Protein AF-A0A7W6C2Q1-F1 (afdb_monomer_lite)

Radius of gyration: 14.19 Å; chains: 1; bounding box: 29×40×33 Å

pLDDT: mean 85.13, std 14.01, range [40.22, 95.25]

Foldseek 3Di:
DDDPPPDPDDPVNQVVLLVPADPLLNVLCVPAPDHDGSVVLVVCVVVVQDSVRSSVVSNVVSVVVVVVVPVD

Secondary structure (DSSP, 8-state):
-------PPPHHHHHHHHHTS-HHHHHHHHH-SS---HHHHHHHHHTT--HHHHHHHHHHHHHHHHHHHT--

Sequence (72 aa):
MTAAMFQPETRDARMSRFDALPPAVRQSINAASFEFHPGMAERLLRRGATEQGCAARIAITDLGLMARKGGA

Organism: NCBI:txid984260

Structure (mmCIF, N/CA/C/O backbone):
data_AF-A0A7W6C2Q1-F1
#
_entry.id   AF-A0A7W6C2Q1-F1
#
loop_
_atom_site.group_PDB
_atom_site.id
_atom_site.type_symbol
_atom_site.label_atom_id
_atom_site.label_alt_id
_atom_site.label_comp_id
_atom_site.label_asym_id
_atom_site.label_entity_id
_atom_site.label_seq_id
_atom_site.pdbx_PDB_ins_code
_atom_site.Cartn_x
_atom_site.Cartn_y
_atom_site.Cartn_z
_atom_site.occupancy
_atom_site.B_iso_or_equiv
_atom_site.auth_seq_id
_atom_site.auth_comp_id
_atom_site.auth_asym_id
_atom_site.auth_atom_id
_atom_site.pdbx_PDB_model_num
ATOM 1 N N . MET A 1 1 ? 12.025 -36.241 4.046 1.00 42.22 1 MET A N 1
ATOM 2 C CA . MET A 1 1 ? 12.163 -34.806 3.725 1.00 42.22 1 MET A CA 1
ATOM 3 C C . MET A 1 1 ? 11.231 -34.501 2.566 1.00 42.22 1 MET A C 1
ATOM 5 O O . MET A 1 1 ? 11.559 -34.806 1.430 1.00 42.22 1 MET A O 1
ATOM 9 N N . THR A 1 2 ? 10.022 -34.026 2.849 1.00 46.38 2 THR A N 1
ATOM 10 C CA . THR A 1 2 ? 9.053 -33.641 1.817 1.00 46.38 2 THR A CA 1
ATOM 11 C C . THR A 1 2 ? 9.522 -32.331 1.200 1.00 46.38 2 THR A C 1
ATOM 13 O O . THR A 1 2 ? 9.486 -31.288 1.847 1.00 46.38 2 THR A O 1
ATOM 16 N N . ALA A 1 3 ? 10.009 -32.391 -0.040 1.00 57.09 3 ALA A N 1
ATOM 17 C CA . ALA A 1 3 ? 10.146 -31.203 -0.865 1.00 57.09 3 ALA A CA 1
ATOM 18 C C . ALA A 1 3 ? 8.758 -30.556 -0.929 1.00 57.09 3 ALA A C 1
ATOM 20 O O . ALA A 1 3 ? 7.811 -31.187 -1.398 1.00 57.09 3 ALA A O 1
ATOM 21 N N . ALA A 1 4 ? 8.612 -29.350 -0.381 1.00 57.75 4 ALA A N 1
ATOM 22 C CA . ALA A 1 4 ? 7.385 -28.588 -0.525 1.00 57.75 4 ALA A CA 1
ATOM 23 C C . ALA A 1 4 ? 7.176 -28.368 -2.029 1.00 57.75 4 ALA A C 1
ATOM 25 O O . ALA A 1 4 ? 7.873 -27.561 -2.643 1.00 57.75 4 ALA A O 1
ATOM 26 N N . MET A 1 5 ? 6.289 -29.164 -2.634 1.00 60.06 5 MET A N 1
ATOM 27 C CA . MET A 1 5 ? 5.887 -28.993 -4.024 1.00 60.06 5 MET A CA 1
ATOM 28 C C . MET A 1 5 ? 5.404 -27.555 -4.168 1.00 60.06 5 MET A C 1
ATOM 30 O O . MET A 1 5 ? 4.533 -27.119 -3.415 1.00 60.06 5 MET A O 1
ATOM 34 N N . PHE A 1 6 ? 6.004 -26.811 -5.094 1.00 65.25 6 PHE A N 1
ATOM 35 C CA . PHE A 1 6 ? 5.555 -25.470 -5.428 1.00 65.25 6 PHE A CA 1
ATOM 36 C C . PHE A 1 6 ? 4.105 -25.569 -5.906 1.00 65.25 6 PHE A C 1
ATOM 38 O O . PHE A 1 6 ? 3.839 -26.024 -7.016 1.00 65.25 6 PHE A O 1
ATOM 45 N N . GLN A 1 7 ? 3.168 -25.207 -5.035 1.00 67.19 7 GLN A N 1
ATOM 46 C CA . GLN A 1 7 ? 1.769 -25.081 -5.402 1.00 67.19 7 GLN A CA 1
ATOM 47 C C . GLN A 1 7 ? 1.533 -23.618 -5.763 1.00 67.19 7 GLN A C 1
ATOM 49 O O . GLN A 1 7 ? 1.639 -22.764 -4.876 1.00 67.19 7 GLN A O 1
ATOM 54 N N . PRO A 1 8 ? 1.280 -23.299 -7.046 1.00 71.88 8 PRO A N 1
ATOM 55 C CA . PRO A 1 8 ? 0.938 -21.940 -7.426 1.00 71.88 8 PRO A CA 1
ATOM 56 C C . PRO A 1 8 ? -0.329 -21.533 -6.676 1.00 71.88 8 PRO A C 1
ATOM 58 O O . PRO A 1 8 ? -1.282 -22.310 -6.581 1.00 71.88 8 PRO A O 1
ATOM 61 N N . GLU A 1 9 ? -0.330 -20.330 -6.102 1.00 82.25 9 GLU A N 1
ATOM 62 C CA . GLU A 1 9 ? -1.530 -19.832 -5.441 1.00 82.25 9 GLU A CA 1
ATOM 63 C C . GLU A 1 9 ? -2.684 -19.740 -6.445 1.00 82.25 9 GLU A C 1
ATOM 65 O O . GLU A 1 9 ? -2.510 -19.321 -7.592 1.00 82.25 9 GLU A O 1
ATOM 70 N N . THR A 1 10 ? -3.879 -20.147 -6.019 1.00 87.50 10 THR A N 1
ATOM 71 C CA . THR A 1 10 ? -5.073 -19.964 -6.840 1.00 87.50 10 THR A CA 1
ATOM 72 C C . THR A 1 10 ? -5.444 -18.485 -6.883 1.00 87.50 10 THR A C 1
ATOM 74 O O . THR A 1 10 ? -5.199 -17.726 -5.939 1.00 87.50 10 THR A O 1
ATOM 77 N N . ARG A 1 11 ? -6.085 -18.066 -7.978 1.00 84.56 11 ARG A N 1
ATOM 78 C CA . ARG A 1 11 ? -6.580 -16.693 -8.135 1.00 84.56 11 ARG A CA 1
ATOM 79 C C . ARG A 1 11 ? -7.496 -16.285 -6.976 1.00 84.56 11 ARG A C 1
ATOM 81 O O . ARG A 1 11 ? -7.347 -15.180 -6.466 1.00 84.56 11 ARG A O 1
ATOM 88 N N . ASP A 1 12 ? -8.384 -17.173 -6.533 1.00 87.94 12 ASP A N 1
ATOM 89 C CA . ASP A 1 12 ? -9.274 -16.926 -5.393 1.00 87.94 12 ASP A CA 1
ATOM 90 C C . ASP A 1 12 ? -8.512 -16.694 -4.088 1.00 87.94 12 ASP A C 1
ATOM 92 O O . ASP A 1 12 ? -8.821 -15.759 -3.351 1.00 87.94 12 ASP A O 1
ATOM 96 N N . ALA A 1 13 ? -7.462 -17.477 -3.820 1.00 88.31 13 ALA A N 1
ATOM 97 C CA . ALA A 1 13 ? -6.627 -17.271 -2.639 1.00 88.31 13 ALA A CA 1
ATOM 98 C C . ALA A 1 13 ? -5.903 -15.917 -2.689 1.00 88.31 13 ALA A C 1
ATOM 100 O O . ALA A 1 13 ? -5.792 -15.229 -1.669 1.00 88.31 13 ALA A O 1
ATOM 101 N N . ARG A 1 14 ? -5.453 -15.500 -3.879 1.00 88.75 14 ARG A N 1
ATOM 102 C CA . ARG A 1 14 ? -4.840 -14.183 -4.083 1.00 88.75 14 ARG A CA 1
ATOM 103 C C . ARG A 1 14 ? -5.836 -13.049 -3.834 1.00 88.75 14 ARG A C 1
ATOM 105 O O . ARG A 1 14 ? -5.495 -12.096 -3.135 1.00 88.75 14 ARG A O 1
ATOM 112 N N . MET A 1 15 ? -7.050 -13.159 -4.372 1.00 91.31 15 MET A N 1
ATOM 113 C CA . MET A 1 15 ? -8.106 -12.153 -4.200 1.00 91.31 15 MET A CA 1
ATOM 114 C C . MET A 1 15 ? -8.557 -12.064 -2.741 1.00 91.31 15 MET A C 1
ATOM 116 O O . MET A 1 15 ? -8.580 -10.973 -2.186 1.00 91.31 15 MET A O 1
ATOM 120 N N . SER A 1 16 ? -8.759 -13.199 -2.068 1.00 92.50 16 SER A N 1
ATOM 121 C CA . SER A 1 16 ? -9.103 -13.228 -0.641 1.00 92.50 16 SER A CA 1
ATOM 122 C C . SER A 1 16 ? -8.045 -12.537 0.231 1.00 92.50 16 SER A C 1
ATOM 124 O O . SER A 1 16 ? -8.382 -11.748 1.114 1.00 92.50 16 SER A O 1
ATOM 126 N N . ARG A 1 17 ? -6.752 -12.761 -0.051 1.00 92.81 17 ARG A N 1
ATOM 127 C CA . ARG A 1 17 ? -5.662 -12.043 0.630 1.00 92.81 17 ARG A CA 1
ATOM 128 C C . ARG A 1 17 ? -5.697 -10.551 0.354 1.00 92.81 17 ARG A C 1
ATOM 130 O O . ARG A 1 17 ? -5.424 -9.778 1.261 1.00 92.81 17 ARG A O 1
ATOM 137 N N . PHE A 1 18 ? -5.977 -10.160 -0.886 1.00 93.00 18 PHE A N 1
ATOM 138 C CA . PHE A 1 18 ? -6.091 -8.757 -1.255 1.00 93.00 18 PHE A CA 1
ATOM 139 C C . PHE A 1 18 ? -7.250 -8.081 -0.520 1.00 93.00 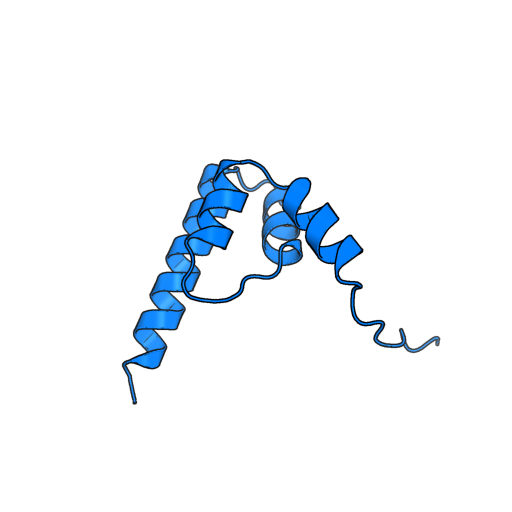18 PHE A C 1
ATOM 141 O O . PHE A 1 18 ? -7.042 -7.027 0.073 1.00 93.00 18 PHE A O 1
ATOM 148 N N . ASP A 1 19 ? -8.425 -8.707 -0.484 1.00 93.50 19 ASP A N 1
ATOM 149 C CA . ASP A 1 19 ? -9.623 -8.181 0.177 1.00 93.50 19 ASP A CA 1
ATOM 150 C C . ASP A 1 19 ? -9.460 -8.047 1.695 1.00 93.50 19 ASP A C 1
ATOM 152 O O . ASP A 1 19 ? -10.028 -7.135 2.297 1.00 93.50 19 ASP A O 1
ATOM 156 N N . ALA A 1 20 ? -8.632 -8.900 2.303 1.00 93.81 20 ALA A N 1
ATOM 157 C CA . ALA A 1 20 ? -8.269 -8.814 3.715 1.00 93.81 20 ALA A CA 1
ATOM 158 C C . ALA A 1 20 ? -7.308 -7.652 4.043 1.00 93.81 20 ALA A C 1
ATOM 160 O O . ALA A 1 20 ? -7.087 -7.359 5.220 1.00 93.81 20 ALA A O 1
ATOM 161 N N . LEU A 1 21 ? -6.709 -6.991 3.043 1.00 93.94 21 LEU A N 1
ATOM 162 C CA . LEU A 1 21 ? -5.804 -5.869 3.285 1.00 93.94 21 LEU A CA 1
ATOM 163 C C . LEU A 1 21 ? -6.572 -4.592 3.670 1.00 93.94 21 LEU A C 1
ATOM 165 O O . LEU A 1 21 ? -7.658 -4.312 3.142 1.00 93.94 21 LEU A O 1
ATOM 169 N N . PRO A 1 22 ? -5.964 -3.734 4.508 1.00 94.69 22 PRO A N 1
ATOM 170 C CA . PRO A 1 22 ? -6.518 -2.430 4.820 1.00 94.69 22 PRO A CA 1
ATOM 171 C C . PRO A 1 22 ? -6.802 -1.590 3.566 1.00 94.69 22 PRO A C 1
ATOM 173 O O . PRO A 1 22 ? -6.050 -1.676 2.586 1.00 94.69 22 PRO A O 1
ATOM 176 N N . PRO A 1 23 ? -7.843 -0.735 3.575 1.00 94.44 23 PRO A N 1
ATOM 177 C CA . PRO A 1 23 ? -8.237 0.053 2.407 1.00 94.44 23 PRO A CA 1
ATOM 178 C C . PRO A 1 23 ? -7.093 0.872 1.793 1.00 94.44 23 PRO A C 1
ATOM 180 O O . PRO A 1 23 ? -6.927 0.860 0.575 1.00 94.44 23 PRO A O 1
ATOM 183 N N . ALA A 1 24 ? -6.267 1.522 2.621 1.00 93.50 24 ALA A N 1
ATOM 184 C CA . ALA A 1 24 ? -5.134 2.324 2.150 1.00 93.50 24 ALA A CA 1
ATOM 185 C C . ALA A 1 24 ? -4.100 1.481 1.382 1.00 93.50 24 ALA A C 1
ATOM 187 O O . ALA A 1 24 ? -3.585 1.897 0.348 1.00 93.50 24 ALA A O 1
ATOM 188 N N . VAL A 1 25 ? -3.839 0.260 1.853 1.00 94.50 25 VAL A N 1
ATOM 189 C CA . VAL A 1 25 ? -2.888 -0.667 1.229 1.00 94.50 25 VAL A CA 1
ATOM 190 C C . VAL A 1 25 ? -3.431 -1.187 -0.101 1.00 94.50 25 VAL A C 1
ATOM 192 O O . VAL A 1 25 ? -2.694 -1.225 -1.086 1.00 94.50 25 VAL A O 1
ATOM 195 N N . ARG A 1 26 ? -4.726 -1.533 -0.159 1.00 95.25 26 ARG A N 1
ATOM 196 C CA . ARG A 1 26 ? -5.393 -1.943 -1.406 1.00 95.25 26 ARG A CA 1
ATOM 197 C C . ARG A 1 26 ? -5.331 -0.850 -2.468 1.00 95.25 26 ARG A C 1
ATOM 199 O O . ARG A 1 26 ? -5.005 -1.138 -3.615 1.00 95.25 26 ARG A O 1
ATOM 206 N N . GLN A 1 27 ? -5.590 0.400 -2.079 1.00 94.38 27 GLN A N 1
ATOM 207 C CA . GLN A 1 27 ? -5.485 1.546 -2.983 1.00 94.38 27 GLN A CA 1
ATOM 208 C C . GLN A 1 27 ? -4.066 1.705 -3.531 1.00 94.38 27 GLN A C 1
ATOM 210 O O . GLN A 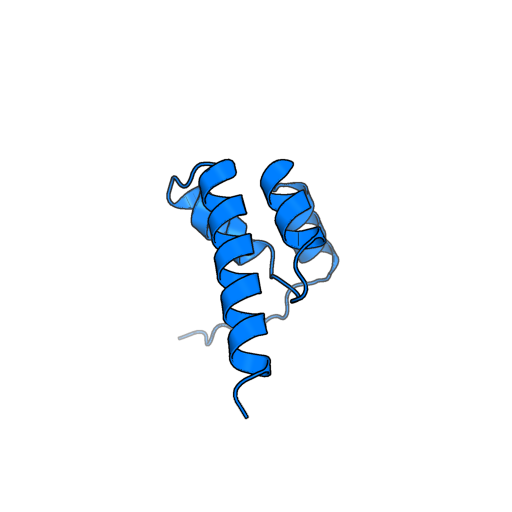1 27 ? -3.908 1.863 -4.737 1.00 94.38 27 GLN A O 1
ATOM 215 N N . SER A 1 28 ? -3.033 1.595 -2.689 1.00 93.69 28 SER A N 1
ATOM 216 C CA . SER A 1 28 ? -1.643 1.682 -3.158 1.00 93.69 28 SER A CA 1
ATOM 217 C C . SER A 1 28 ? -1.253 0.555 -4.109 1.00 93.69 28 SER A C 1
ATOM 219 O O . SER A 1 28 ? -0.528 0.811 -5.062 1.00 93.69 28 SER A O 1
ATOM 221 N N . ILE A 1 29 ? -1.728 -0.673 -3.883 1.00 93.06 29 ILE A N 1
ATOM 222 C CA . ILE A 1 29 ? -1.486 -1.791 -4.809 1.00 93.06 29 ILE A CA 1
ATOM 223 C C . ILE A 1 29 ? -2.191 -1.547 -6.148 1.00 93.06 29 ILE A C 1
ATOM 225 O O . ILE A 1 29 ? -1.585 -1.769 -7.188 1.00 93.06 29 ILE A O 1
ATOM 229 N N . ASN A 1 30 ? -3.438 -1.068 -6.136 1.00 93.38 30 ASN A N 1
ATOM 230 C CA . ASN A 1 30 ? -4.185 -0.780 -7.366 1.00 93.38 30 ASN A CA 1
ATOM 231 C C . 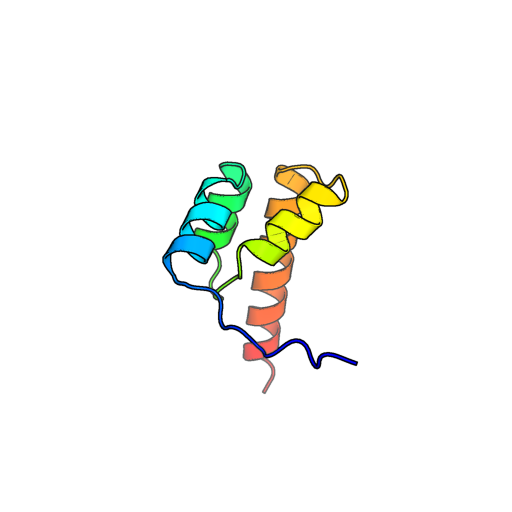ASN A 1 30 ? -3.631 0.422 -8.144 1.00 93.38 30 ASN A C 1
ATOM 233 O O . ASN A 1 30 ? -3.778 0.476 -9.360 1.00 93.38 30 ASN A O 1
ATOM 237 N N . ALA A 1 31 ? -3.038 1.396 -7.450 1.00 91.44 31 ALA A N 1
ATOM 238 C CA . ALA A 1 31 ? -2.438 2.580 -8.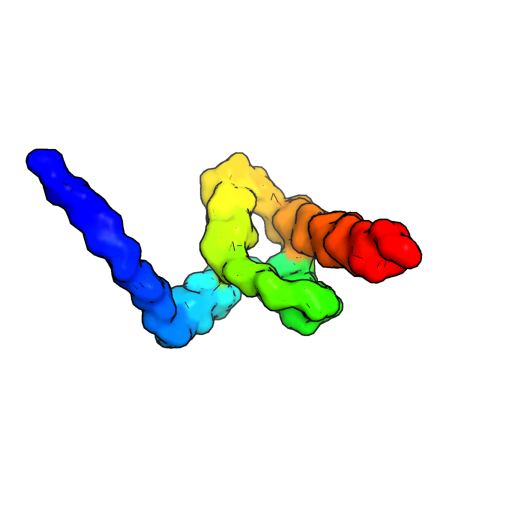062 1.00 91.44 31 ALA A CA 1
ATOM 239 C C . ALA A 1 31 ? -0.999 2.348 -8.550 1.00 91.44 31 ALA A C 1
ATOM 241 O O . ALA A 1 31 ? -0.462 3.182 -9.277 1.00 91.44 31 ALA A O 1
ATOM 242 N N . ALA A 1 32 ? -0.364 1.254 -8.127 1.00 90.81 32 ALA A N 1
ATOM 243 C CA . ALA A 1 32 ? 0.989 0.924 -8.528 1.00 90.81 32 ALA A CA 1
ATOM 244 C C . ALA A 1 32 ? 1.058 0.578 -10.019 1.00 90.81 32 ALA A C 1
ATOM 246 O O . ALA A 1 32 ? 0.171 -0.075 -10.572 1.00 90.81 32 ALA A O 1
ATOM 247 N N . SER A 1 33 ? 2.149 0.979 -10.663 1.00 88.25 33 SER A N 1
ATOM 248 C CA . SER A 1 33 ? 2.400 0.640 -12.066 1.00 88.25 33 SER A CA 1
ATOM 249 C C . SER A 1 33 ? 2.835 -0.814 -12.249 1.00 88.25 33 SER A C 1
ATOM 251 O O . SER A 1 33 ? 2.650 -1.389 -13.323 1.00 88.25 33 SER A O 1
ATOM 253 N N . PHE A 1 34 ? 3.439 -1.409 -11.219 1.00 87.06 34 PHE A N 1
ATOM 254 C CA . PHE A 1 34 ? 3.823 -2.817 -11.199 1.00 87.06 34 PHE A CA 1
ATOM 255 C C . PHE A 1 34 ? 2.805 -3.688 -10.461 1.00 87.06 34 PHE A C 1
ATOM 257 O O . PHE A 1 34 ? 2.162 -3.268 -9.502 1.00 87.06 34 PHE A O 1
ATOM 264 N N . GLU A 1 35 ? 2.715 -4.957 -10.867 1.00 87.69 35 GLU A N 1
ATOM 265 C CA . GLU A 1 35 ? 1.854 -5.924 -10.193 1.00 87.69 35 GLU A CA 1
ATOM 266 C C . GLU A 1 35 ? 2.476 -6.366 -8.857 1.00 87.69 35 GLU A C 1
ATOM 268 O O . GLU A 1 35 ? 3.445 -7.130 -8.812 1.00 87.69 35 GLU A O 1
ATOM 273 N N . PHE A 1 36 ? 1.900 -5.904 -7.746 1.00 89.44 36 PHE A N 1
ATOM 274 C CA . PHE A 1 36 ? 2.294 -6.334 -6.408 1.00 89.44 36 PHE A CA 1
ATOM 275 C C . PHE A 1 36 ? 1.477 -7.541 -5.936 1.00 89.44 36 PHE A C 1
ATOM 277 O O . PHE A 1 36 ? 0.254 -7.614 -6.069 1.00 89.44 36 PHE A O 1
ATOM 284 N N . HIS A 1 37 ? 2.164 -8.501 -5.320 1.00 90.50 37 HIS A N 1
ATOM 285 C CA . HIS A 1 37 ? 1.519 -9.653 -4.705 1.00 90.50 37 HIS A CA 1
ATOM 286 C C . HIS A 1 37 ? 0.986 -9.296 -3.297 1.00 90.50 37 HIS A C 1
ATOM 288 O O . HIS A 1 37 ? 1.777 -8.854 -2.454 1.00 90.50 37 HIS A O 1
ATOM 294 N N . PRO A 1 38 ? -0.299 -9.557 -2.968 1.00 91.12 38 PRO A N 1
ATOM 295 C CA . PRO A 1 38 ? -0.914 -9.179 -1.684 1.00 91.12 38 PRO A CA 1
ATOM 296 C C . PRO A 1 38 ? -0.179 -9.719 -0.449 1.00 91.12 38 PRO A C 1
ATOM 298 O O . PRO A 1 38 ? -0.032 -9.028 0.556 1.00 91.12 38 PRO A O 1
ATOM 301 N N . GLY A 1 39 ? 0.367 -10.935 -0.550 1.00 92.06 39 GLY A N 1
ATOM 302 C CA . GLY A 1 39 ? 1.178 -11.553 0.508 1.00 92.06 39 GLY A CA 1
ATOM 303 C C . GLY A 1 39 ? 2.400 -10.732 0.955 1.00 92.06 39 GLY A C 1
ATOM 304 O O . GLY A 1 39 ? 2.842 -10.868 2.098 1.00 92.06 39 GLY A O 1
ATOM 305 N N . MET A 1 40 ? 2.939 -9.843 0.106 1.00 92.81 40 MET A N 1
ATOM 306 C CA . MET A 1 40 ? 4.015 -8.927 0.506 1.00 92.81 40 MET A CA 1
ATOM 307 C C . MET A 1 40 ? 3.512 -7.908 1.534 1.00 92.81 40 MET A C 1
ATOM 309 O O . MET A 1 40 ? 4.127 -7.749 2.592 1.00 92.81 40 MET A O 1
ATOM 313 N N . ALA A 1 41 ? 2.366 -7.285 1.254 1.00 93.00 41 ALA A N 1
ATOM 314 C CA . ALA A 1 41 ? 1.731 -6.324 2.144 1.00 93.00 41 ALA A CA 1
ATOM 315 C C . ALA A 1 41 ? 1.256 -6.989 3.441 1.00 93.00 41 ALA A C 1
ATOM 317 O O . ALA A 1 41 ? 1.537 -6.503 4.534 1.00 93.00 41 ALA A O 1
ATOM 318 N N . GLU A 1 42 ? 0.651 -8.171 3.335 1.00 93.19 42 GLU A N 1
ATOM 319 C CA . GLU A 1 42 ? 0.252 -8.980 4.489 1.00 93.19 42 GLU A CA 1
ATOM 320 C C . GLU A 1 42 ? 1.451 -9.288 5.404 1.00 93.19 42 GLU A C 1
ATOM 322 O O . GLU A 1 42 ? 1.365 -9.201 6.629 1.00 93.19 42 GLU A O 1
ATOM 327 N N . ARG A 1 43 ? 2.618 -9.607 4.824 1.00 93.06 43 ARG A N 1
ATOM 328 C CA . ARG A 1 43 ? 3.847 -9.835 5.596 1.00 93.06 43 ARG A CA 1
ATOM 329 C C . ARG A 1 43 ? 4.344 -8.570 6.298 1.00 93.06 43 ARG A C 1
ATOM 331 O O . ARG A 1 43 ? 4.876 -8.687 7.399 1.00 93.06 43 ARG A O 1
ATOM 338 N N . LEU A 1 44 ? 4.206 -7.392 5.690 1.00 91.56 44 LEU A N 1
ATOM 339 C CA . LEU A 1 44 ? 4.572 -6.123 6.329 1.00 91.56 44 LEU A CA 1
ATOM 340 C C . LEU A 1 44 ? 3.645 -5.809 7.506 1.00 91.56 44 LEU A C 1
ATOM 342 O O . LEU A 1 44 ? 4.134 -5.498 8.590 1.00 91.56 44 LEU A O 1
ATOM 346 N N . LEU A 1 45 ? 2.336 -5.970 7.318 1.00 92.31 45 LEU A N 1
ATOM 347 C CA . LEU A 1 45 ? 1.334 -5.747 8.363 1.00 92.31 45 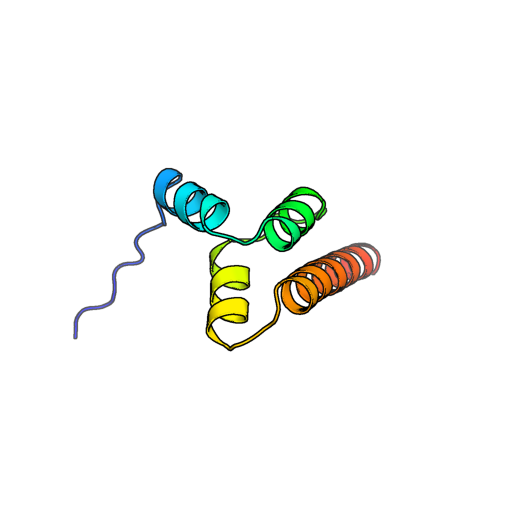LEU A CA 1
ATOM 348 C C . LEU A 1 45 ? 1.521 -6.717 9.536 1.00 92.31 45 LEU A C 1
ATOM 350 O O . LEU A 1 45 ? 1.581 -6.290 10.685 1.00 92.31 45 LEU A O 1
ATOM 354 N N . ARG A 1 46 ? 1.754 -8.009 9.258 1.00 93.50 46 ARG A N 1
ATOM 355 C CA . ARG A 1 46 ? 2.082 -9.009 10.294 1.00 93.50 46 ARG A CA 1
ATOM 356 C C . ARG A 1 46 ? 3.333 -8.673 11.105 1.00 93.50 46 ARG A C 1
ATOM 358 O O . ARG A 1 46 ? 3.463 -9.130 12.233 1.00 93.50 46 ARG A O 1
ATOM 365 N N . ARG A 1 47 ? 4.266 -7.903 10.540 1.00 93.62 47 ARG A N 1
ATOM 366 C CA . ARG A 1 47 ? 5.483 -7.440 11.229 1.00 93.62 47 ARG A CA 1
ATOM 367 C C . ARG A 1 47 ? 5.265 -6.156 12.037 1.00 93.62 47 ARG A C 1
ATOM 369 O O . ARG A 1 47 ? 6.236 -5.606 12.544 1.00 93.62 47 ARG A O 1
ATOM 376 N N . GLY A 1 48 ? 4.025 -5.676 12.145 1.00 92.94 48 GLY A N 1
ATOM 377 C CA . GLY A 1 48 ? 3.675 -4.468 12.890 1.00 92.94 48 GLY A CA 1
ATOM 378 C C . GLY A 1 48 ? 3.799 -3.176 12.084 1.00 92.94 48 GLY A C 1
ATOM 379 O O . GLY A 1 48 ? 3.819 -2.099 12.673 1.00 92.94 48 GLY A O 1
ATOM 380 N N . ALA A 1 49 ? 3.897 -3.242 10.750 1.00 92.69 49 ALA A N 1
ATOM 381 C CA . ALA A 1 49 ? 3.789 -2.031 9.943 1.00 92.69 49 ALA A CA 1
ATOM 382 C C . ALA A 1 49 ? 2.375 -1.447 10.067 1.00 92.69 49 ALA A C 1
ATOM 384 O O . ALA A 1 49 ? 1.388 -2.178 9.992 1.00 92.69 49 ALA A O 1
ATOM 385 N N . THR A 1 50 ? 2.280 -0.126 10.198 1.00 94.94 50 THR A N 1
ATOM 386 C CA . THR A 1 50 ? 0.996 0.571 10.083 1.00 94.94 50 THR A CA 1
ATOM 387 C C . THR A 1 50 ? 0.489 0.505 8.646 1.00 94.94 50 THR A C 1
ATOM 389 O O . THR A 1 50 ? 1.264 0.323 7.701 1.00 94.94 50 THR A O 1
ATOM 392 N N . GLU A 1 51 ? -0.814 0.693 8.460 1.00 93.75 51 GLU A N 1
ATOM 393 C CA . GLU A 1 51 ? -1.442 0.691 7.136 1.00 93.75 51 GLU A CA 1
ATOM 394 C C . GLU A 1 51 ? -0.800 1.736 6.213 1.00 93.75 51 GLU A C 1
ATOM 396 O O . GLU A 1 51 ? -0.424 1.429 5.081 1.00 93.75 51 GLU A O 1
ATOM 401 N N . GLN A 1 52 ? -0.583 2.946 6.735 1.00 94.06 52 GLN A N 1
ATOM 402 C CA . GLN A 1 52 ? 0.060 4.053 6.029 1.00 94.06 52 GLN A CA 1
ATOM 403 C C . GLN A 1 52 ? 1.533 3.750 5.736 1.00 94.06 52 GLN A C 1
ATOM 405 O O . GLN A 1 52 ? 2.017 4.039 4.644 1.00 94.06 52 GLN A O 1
ATOM 410 N N . GLY A 1 53 ? 2.248 3.127 6.678 1.00 92.81 53 GLY A N 1
ATOM 411 C CA . GLY A 1 53 ? 3.637 2.717 6.474 1.00 92.81 53 GLY A CA 1
ATOM 412 C C . GLY A 1 53 ? 3.774 1.630 5.405 1.00 92.81 53 GLY A C 1
ATOM 413 O O . GLY A 1 53 ? 4.717 1.648 4.611 1.00 92.81 53 GLY A O 1
ATOM 414 N N . CYS A 1 54 ? 2.816 0.703 5.342 1.00 94.69 54 CYS A N 1
ATOM 415 C CA . CYS A 1 54 ? 2.753 -0.319 4.303 1.00 94.69 54 CYS A CA 1
ATOM 416 C C . CYS A 1 54 ? 2.441 0.297 2.929 1.00 94.69 54 CYS A C 1
ATOM 418 O O . CYS A 1 54 ? 3.162 0.029 1.967 1.00 94.69 54 CYS A O 1
ATOM 420 N N . ALA A 1 55 ? 1.425 1.160 2.849 1.00 94.25 55 ALA A N 1
ATOM 421 C CA . ALA A 1 55 ? 1.058 1.904 1.642 1.00 94.25 55 ALA A CA 1
ATOM 422 C C . ALA A 1 55 ? 2.238 2.730 1.093 1.00 94.25 55 ALA A C 1
ATOM 424 O O . ALA A 1 55 ? 2.600 2.610 -0.079 1.00 94.25 55 ALA A O 1
ATOM 425 N N . ALA A 1 56 ? 2.919 3.483 1.962 1.00 93.50 56 ALA A N 1
ATOM 426 C CA . ALA A 1 56 ? 4.102 4.259 1.597 1.00 93.50 56 ALA A CA 1
ATOM 427 C C . ALA A 1 56 ? 5.239 3.371 1.069 1.00 93.50 56 ALA A C 1
ATOM 429 O O . ALA A 1 56 ? 5.889 3.712 0.082 1.00 93.50 56 ALA A O 1
ATOM 430 N N . ARG A 1 57 ? 5.467 2.198 1.678 1.00 92.56 57 ARG A N 1
ATOM 431 C CA . ARG A 1 57 ? 6.487 1.247 1.209 1.00 92.56 57 ARG A CA 1
ATOM 432 C C . ARG A 1 57 ? 6.186 0.744 -0.204 1.00 92.56 57 ARG A C 1
ATOM 434 O O . ARG A 1 57 ? 7.118 0.622 -0.999 1.00 92.56 57 ARG A O 1
ATOM 441 N N . ILE A 1 58 ? 4.920 0.454 -0.507 1.00 92.56 58 ILE A N 1
ATOM 442 C CA . ILE A 1 58 ? 4.486 0.024 -1.844 1.00 92.56 58 ILE A CA 1
ATOM 443 C C . ILE A 1 58 ? 4.765 1.135 -2.857 1.00 92.56 58 ILE A C 1
ATOM 445 O O . ILE A 1 58 ? 5.454 0.881 -3.839 1.00 92.56 58 ILE A O 1
ATOM 449 N N . ALA A 1 59 ? 4.350 2.370 -2.564 1.00 91.12 59 ALA A N 1
ATOM 450 C CA . ALA A 1 59 ? 4.587 3.518 -3.440 1.00 91.12 59 ALA A CA 1
ATOM 451 C C . ALA A 1 59 ? 6.086 3.781 -3.688 1.00 91.12 59 ALA A C 1
ATOM 453 O O . ALA A 1 59 ? 6.507 3.941 -4.830 1.00 91.12 59 ALA A O 1
ATOM 454 N N . ILE A 1 60 ? 6.921 3.757 -2.640 1.00 91.94 60 ILE A N 1
ATOM 455 C CA . ILE A 1 60 ? 8.382 3.924 -2.771 1.00 91.94 60 ILE A CA 1
ATOM 456 C C . ILE A 1 60 ? 8.982 2.811 -3.639 1.00 91.94 60 ILE A C 1
ATOM 458 O O . ILE A 1 60 ? 9.861 3.063 -4.464 1.00 91.94 60 ILE A O 1
ATOM 462 N N . THR A 1 61 ? 8.515 1.575 -3.455 1.00 89.50 61 THR A N 1
ATOM 463 C CA . THR A 1 61 ? 8.998 0.428 -4.232 1.00 89.50 61 THR A CA 1
ATOM 464 C C . THR A 1 61 ? 8.600 0.555 -5.700 1.00 89.50 61 THR A C 1
ATOM 466 O O . THR A 1 61 ? 9.441 0.319 -6.565 1.00 89.50 61 THR A O 1
ATOM 469 N N . ASP A 1 62 ? 7.359 0.959 -5.979 1.00 89.50 62 ASP A N 1
ATOM 470 C CA . ASP A 1 62 ? 6.842 1.178 -7.334 1.00 89.50 62 ASP A CA 1
ATOM 471 C C . ASP A 1 62 ? 7.652 2.255 -8.069 1.00 89.50 62 ASP A C 1
ATOM 473 O O . ASP A 1 62 ? 8.193 2.001 -9.147 1.00 89.50 62 ASP A O 1
ATOM 477 N N . LEU A 1 63 ? 7.871 3.406 -7.422 1.00 87.19 63 LEU A N 1
ATOM 478 C CA . LEU A 1 63 ? 8.707 4.489 -7.950 1.00 87.19 63 LEU A CA 1
ATOM 479 C C . LEU A 1 63 ? 10.149 4.030 -8.214 1.00 87.19 63 LEU A C 1
ATOM 481 O O . LEU A 1 63 ? 10.712 4.315 -9.272 1.00 87.19 63 LEU A O 1
ATOM 485 N N . GLY A 1 64 ? 10.750 3.279 -7.287 1.00 87.50 64 GLY A N 1
ATOM 486 C CA . GLY A 1 64 ? 12.106 2.748 -7.449 1.00 87.50 64 GLY A CA 1
ATOM 487 C C . GLY A 1 64 ? 12.230 1.678 -8.543 1.00 87.50 64 GLY A C 1
ATOM 488 O O . GLY A 1 64 ? 13.308 1.490 -9.112 1.00 87.50 64 GLY A O 1
ATOM 489 N N . LEU A 1 65 ? 11.154 0.952 -8.852 1.00 85.06 65 LEU A N 1
ATOM 490 C CA . LEU A 1 65 ? 11.102 0.033 -9.992 1.00 85.06 65 LEU A CA 1
ATOM 491 C C . LEU A 1 65 ? 10.933 0.796 -11.310 1.00 85.06 65 LEU A C 1
ATOM 493 O O . LEU A 1 65 ? 11.625 0.482 -12.279 1.00 85.06 65 LEU A O 1
ATOM 497 N N . MET A 1 66 ? 10.092 1.833 -11.333 1.00 81.94 66 MET A N 1
ATOM 498 C CA . MET A 1 66 ? 9.931 2.693 -12.508 1.00 81.94 66 MET A CA 1
ATOM 499 C C . MET A 1 66 ? 11.228 3.421 -12.868 1.00 81.94 66 MET A C 1
ATOM 501 O O . MET A 1 66 ? 11.631 3.398 -14.029 1.00 81.94 66 MET A O 1
ATOM 505 N N . ALA A 1 67 ? 11.928 3.990 -11.882 1.00 78.81 67 ALA A N 1
ATOM 506 C CA . ALA A 1 67 ? 13.197 4.684 -12.101 1.00 78.81 67 ALA A CA 1
ATOM 507 C C . ALA A 1 67 ? 14.274 3.764 -12.704 1.00 78.81 67 ALA A C 1
ATOM 509 O O . ALA A 1 67 ? 15.032 4.181 -13.575 1.00 78.81 67 ALA A O 1
ATOM 510 N N . ARG A 1 68 ? 14.313 2.487 -12.296 1.00 73.31 68 ARG A N 1
ATOM 511 C CA . ARG A 1 68 ? 15.256 1.496 -12.844 1.00 73.31 68 ARG A CA 1
ATOM 512 C C . ARG A 1 68 ? 14.925 1.073 -14.271 1.00 73.31 68 ARG A C 1
ATOM 514 O O . ARG A 1 68 ? 15.836 0.762 -15.026 1.00 73.31 68 ARG A O 1
ATOM 521 N N . LYS A 1 69 ? 13.650 1.097 -14.665 1.00 64.12 69 LYS A N 1
ATOM 522 C CA . LYS A 1 69 ? 13.238 0.802 -16.046 1.00 64.12 69 LYS A CA 1
ATOM 523 C C . LYS A 1 69 ? 13.709 1.874 -17.045 1.00 64.12 69 LYS A C 1
ATOM 525 O O . LYS A 1 69 ? 13.824 1.570 -18.224 1.00 64.12 69 LYS A O 1
ATOM 530 N N . GLY A 1 70 ? 13.991 3.096 -16.584 1.00 58.03 70 GLY A N 1
ATOM 531 C CA . GLY A 1 70 ? 14.530 4.191 -17.403 1.00 58.03 70 GLY A CA 1
ATOM 532 C C . GLY A 1 70 ? 16.060 4.293 -17.439 1.00 58.03 70 GLY A C 1
ATOM 533 O O . GLY A 1 70 ? 16.578 5.199 -18.080 1.00 58.03 70 GLY A O 1
ATOM 534 N N . GLY A 1 71 ? 16.780 3.408 -16.741 1.00 46.09 71 GLY A N 1
ATOM 535 C CA . GLY A 1 71 ? 18.244 3.349 -16.747 1.00 46.09 71 GLY A CA 1
ATOM 536 C C . GLY A 1 71 ? 18.738 2.162 -17.565 1.00 46.09 71 GLY A C 1
ATOM 537 O O . GLY A 1 71 ? 19.190 1.175 -16.986 1.00 46.09 71 GLY A O 1
ATOM 538 N N . ALA A 1 72 ? 18.599 2.240 -18.886 1.00 40.22 72 ALA A N 1
ATOM 539 C CA . ALA A 1 72 ? 19.187 1.312 -19.849 1.00 40.22 72 ALA A CA 1
ATOM 540 C C . ALA A 1 72 ? 19.761 2.110 -21.020 1.00 40.22 72 ALA A C 1
ATOM 542 O O . ALA A 1 72 ? 19.075 3.064 -21.452 1.00 40.22 72 ALA A O 1
#

InterPro domains:
  IPR045386 Protein of unknown function DUF6525 [PF20135] (10-60)

=== Feature glossary ===
The record interleaves many kinds of information about one protein. Here is each kind framed as the question it answers.

Q: What does the local fold look like, residue by residue?
A: A 3Di character summarizes, for each residue, the relative orientation of the Cα frame of its nearest spatial neighbor. Because it encodes fold topology rather than chemistry, 3Di alignments detect remote structural similarity that sequence alignment misses.

Q: Which residues are in helices, strands, or loops?
A: Secondary structure is the local, repeating backbone conformation. DSSP classifies it into eight states by reading the hydrogen-bond network: three helix types (H, G, I), two β types (E, B), two non-regular types (T, S), and unstructured coil (-).

Q: How big and how compact is the whole molecule?
A: Three whole-structure scalars: the radius of gyration (RMS distance of Cα from centroid, in Å), the count of Cα–Cα contacts (pairs closer than 8 Å and separated by more than four residues in sequence — i.e. tertiary, not local, contacts), and the bounding-box dimensions. Together they distinguish compact globular folds from extended fibres or disordered chains.

Q: How confident is the AlphaFold model at each residue?
A: For AlphaFold models, the B-factor field carries pLDDT — the model's own estimate of local accuracy on a 0–100 scale. Regions with pLDDT<50 should be treated as essentially unmodeled; they often correspond to intrinsically disordered segments.

Q: What family and function is it annotated with?
A: Functional annotations link the protein to curated databases. InterPro entries identify conserved domains and families by matching the sequence against member-database signatures (Pfam, PROSITE, CDD, …). Gene Ontology (GO) terms describe molecular function, biological process, and cellular component in a controlled vocabulary. CATH places the structure in a hierarchical fold classification (Class/Architecture/Topology/Homologous-superfamily). The organism is the source species.

Q: What known structures does this most resemble?
A: Nearest PDB neighbors are the top structural matches found by Foldseek when searching this structure against the entire Protein Data Bank. Each hit reports a TM-score (0 to 1; >0.5 almost always implies the same fold) and an E-value. These are *structural* homologs — they may share no detectable sequence similarity.

Q: Which residues are buried vs exposed?
A: Solvent-accessible surface area (SASA) is the area in Å² traced out by the centre of a 1.4 Å probe sphere (a water molecule) rolled over the protein's van der Waals surface (Shrake–Rupley / Lee–Richards construction). Buried residues have near-zero SASA; fully exposed residues can exceed 200 Å². The total SASA scales roughly with the number of surface residues.

Q: What are the backbone torsion angles?
A: φ (phi) and ψ (psi) are the two rotatable backbone dihedrals per residue: φ is the C(i-1)–N–Cα–C torsion, ψ is the N–Cα–C–N(i+1) torsion, both in degrees on (−180°, 180°]. α-helical residues cluster near (−60°, −45°); β-strand residues near (−120°, +130°). A Ramachandran plot is simply a scatter of (φ, ψ) for every residue.

Q: Are the domains correctly placed relative to each other?
A: Predicted aligned error is AlphaFold's pairwise confidence. Unlike pLDDT (per-residue), PAE is per-residue-pair and captures whether two parts of the structure are correctly placed relative to each other. Units are ångströms of expected positional error.

Q: What if only a Cα trace is available?
A: P-SEA three-state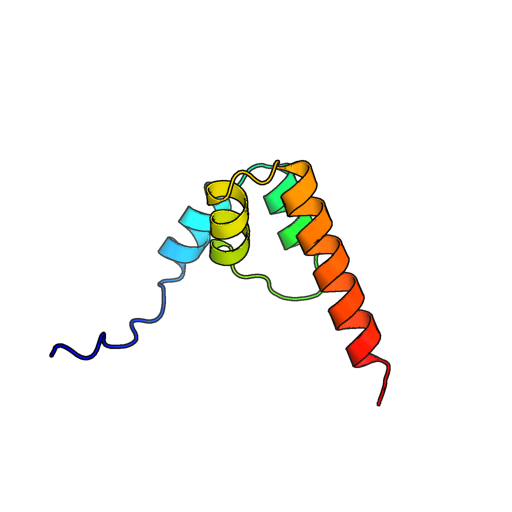 annotation labels each residue as helix, strand, or coil based purely on the geometry of the Cα trace. It serves as a fallback when the full backbone (and thus DSSP) is unavailable.

Q: What is the amino-acid chain?
A: This is the polypeptide sequence — one letter per residue, N-terminus first. Length ranges from a few dozen residues for small domains to over a thousand for large multi-domain proteins.

Q: What do the rendered images show?
A: The six renders are orthographic views along the three Cartesian axes in both directions. Representation (cartoon, sticks, or surface) and color scheme (sequence-rainbow or by-chain) vary across proteins so the training set covers all the common visualization conventions.

Q: What do the diagnostic plots show?
A: Plot images: a contact map (which residues are close in 3D, as an N×N binary image), a Ramachandran scatter (backbone torsion angles, revealing secondary-structure composition at a glance), and — for AlphaFold structures — a PAE heatmap (pairwise prediction confidence).

Q: How mobile is each atom in the crystal?
A: B-factor (Debye–Waller factor) reflects atomic displacement in the crystal lattice. It is an experimental observable (units Å²), not a prediction; low values mean the atom is pinned down, high values mean it moves or is heterogeneous across the crystal.

Q: Where is each backbone atom in 3D?
A: The mmCIF table is the protein's shape written out atom by atom. For each backbone N, Cα, C, and carbonyl O, it records an (x, y, z) coordinate triple in Å plus the residue type, chain letter, and residue number.